Protein AF-A0A484Z7M9-F1 (afdb_monomer_lite)

pLDDT: mean 94.66, std 7.65, range [50.59, 98.5]

Structure (mmCIF, N/CA/C/O backbone):
data_AF-A0A484Z7M9-F1
#
_entry.id   AF-A0A484Z7M9-F1
#
loop_
_atom_site.group_PDB
_atom_site.id
_atom_site.type_symbol
_atom_site.label_atom_id
_atom_site.label_alt_id
_atom_site.label_comp_id
_atom_site.label_asym_id
_atom_site.label_entity_id
_atom_site.label_seq_id
_atom_site.pdbx_PDB_ins_code
_atom_site.Cartn_x
_atom_site.Cartn_y
_atom_site.Cartn_z
_atom_site.occupancy
_atom_site.B_iso_or_equiv
_atom_site.auth_seq_id
_atom_site.auth_comp_id
_atom_site.auth_asym_id
_atom_site.auth_atom_id
_atom_site.pdbx_PDB_model_num
ATOM 1 N N . MET A 1 1 ? -2.561 13.719 16.116 1.00 50.59 1 MET A N 1
ATOM 2 C CA . MET A 1 1 ? -3.793 12.902 16.050 1.00 50.59 1 MET A CA 1
ATOM 3 C C . MET A 1 1 ? -3.889 12.340 14.636 1.00 50.59 1 MET A C 1
ATOM 5 O O . MET A 1 1 ? -3.739 13.117 13.705 1.00 50.59 1 MET A O 1
ATOM 9 N N . ASN A 1 2 ? -3.981 11.017 14.457 1.00 84.31 2 ASN A N 1
ATOM 10 C CA . ASN A 1 2 ? -3.991 10.386 13.127 1.00 84.31 2 ASN A CA 1
ATOM 11 C C . ASN A 1 2 ? -5.441 10.292 12.620 1.00 84.31 2 ASN A C 1
ATOM 13 O O . ASN A 1 2 ? -6.235 9.561 13.210 1.00 84.31 2 ASN A O 1
ATOM 17 N N . ILE A 1 3 ? -5.773 11.017 11.545 1.00 94.62 3 ILE A N 1
ATOM 18 C CA . ILE A 1 3 ? -7.138 11.109 10.997 1.00 94.62 3 ILE A CA 1
ATOM 19 C C . ILE A 1 3 ? -7.727 9.741 10.628 1.00 94.62 3 ILE A C 1
ATOM 21 O O . ILE A 1 3 ? -8.921 9.525 10.805 1.00 94.62 3 ILE A O 1
ATOM 25 N N . LEU A 1 4 ? -6.905 8.787 10.175 1.00 96.56 4 LEU A N 1
ATOM 26 C CA . LEU A 1 4 ? -7.373 7.438 9.844 1.00 96.56 4 LEU A CA 1
ATOM 27 C C . LEU A 1 4 ? -7.882 6.714 11.092 1.00 96.56 4 LEU A C 1
ATOM 29 O O . LEU A 1 4 ? -8.935 6.083 11.057 1.00 96.56 4 LEU A O 1
ATOM 33 N N . ARG A 1 5 ? -7.165 6.854 12.213 1.00 96.12 5 ARG A N 1
ATOM 34 C CA . ARG A 1 5 ? -7.569 6.272 13.496 1.00 96.12 5 ARG A CA 1
ATOM 35 C C . ARG A 1 5 ? -8.865 6.904 13.997 1.00 96.12 5 ARG A C 1
ATOM 37 O O . ARG A 1 5 ? -9.790 6.168 14.306 1.00 96.12 5 ARG A O 1
ATOM 44 N N . GLU A 1 6 ? -8.958 8.230 13.994 1.00 96.19 6 GLU A N 1
ATOM 45 C CA . GLU A 1 6 ? -10.177 8.946 14.398 1.00 96.19 6 GLU A CA 1
ATOM 46 C C . GLU A 1 6 ? -11.389 8.521 13.551 1.00 96.19 6 GLU A C 1
ATOM 48 O O . GLU A 1 6 ? -12.427 8.129 14.076 1.00 96.19 6 GLU A O 1
ATOM 53 N N . ARG A 1 7 ? -11.259 8.506 12.217 1.00 96.69 7 ARG A N 1
ATOM 54 C CA . ARG A 1 7 ? -12.366 8.117 11.328 1.00 96.69 7 ARG A CA 1
ATOM 55 C C . ARG A 1 7 ? -12.761 6.648 11.470 1.00 96.69 7 ARG A C 1
ATOM 57 O O . ARG A 1 7 ? -13.936 6.331 11.299 1.00 96.69 7 ARG A O 1
ATOM 64 N N . SER A 1 8 ? -11.829 5.772 11.846 1.00 97.06 8 SER A N 1
ATOM 65 C CA . SER A 1 8 ? -12.110 4.347 12.078 1.00 97.06 8 SER A CA 1
ATOM 66 C C . SER A 1 8 ? -13.055 4.064 13.251 1.00 97.06 8 SER A C 1
ATOM 68 O O . SER A 1 8 ? -13.623 2.977 13.333 1.00 97.06 8 SER A O 1
ATOM 70 N N . GLU A 1 9 ? -13.212 5.015 14.173 1.00 96.81 9 GLU A N 1
ATOM 71 C CA . GLU A 1 9 ? -14.111 4.887 15.327 1.00 96.81 9 GLU A CA 1
ATOM 72 C C . GLU A 1 9 ? -15.564 5.225 14.961 1.00 96.81 9 GLU A C 1
ATOM 74 O O . GLU A 1 9 ? -16.494 4.771 15.626 1.00 96.81 9 GLU A O 1
ATOM 79 N N . HIS A 1 10 ? -15.763 5.976 13.873 1.00 96.62 10 HIS A N 1
ATOM 80 C CA . HIS A 1 10 ? -17.067 6.495 13.458 1.00 96.62 10 HIS A CA 1
ATOM 81 C C . HIS A 1 10 ? -17.624 5.857 12.181 1.00 96.62 10 HIS A C 1
ATOM 83 O O . HIS A 1 10 ? -18.822 5.970 11.928 1.00 96.62 10 HIS A O 1
ATOM 89 N N . ALA A 1 11 ? -16.784 5.217 11.367 1.00 97.62 11 ALA A N 1
ATOM 90 C CA . ALA A 1 11 ? -17.179 4.636 10.088 1.00 97.62 11 ALA A CA 1
ATOM 91 C C . ALA A 1 11 ? -17.016 3.113 10.077 1.00 97.62 11 ALA A C 1
ATOM 93 O O . ALA A 1 11 ? -16.027 2.581 10.576 1.00 97.62 11 ALA A O 1
ATOM 94 N N . ASP A 1 12 ? -17.942 2.410 9.425 1.00 98.31 12 ASP A N 1
ATOM 95 C CA . ASP A 1 12 ? -17.795 0.976 9.143 1.00 98.31 12 ASP A CA 1
ATOM 96 C C . ASP A 1 12 ? -16.882 0.716 7.935 1.00 98.31 12 ASP A C 1
ATOM 98 O O . ASP A 1 12 ? -16.205 -0.310 7.876 1.00 98.31 12 ASP A O 1
ATOM 102 N N . VAL A 1 13 ? -16.826 1.659 6.989 1.00 98.25 13 VAL A N 1
ATOM 103 C CA . VAL A 1 13 ? -15.975 1.596 5.794 1.00 98.25 13 VAL A CA 1
ATOM 104 C C . VAL A 1 13 ? -15.320 2.952 5.551 1.00 98.25 13 VAL A C 1
ATOM 106 O O . VAL A 1 13 ? -15.980 3.987 5.635 1.00 98.25 13 VAL A O 1
ATOM 109 N N . LEU A 1 14 ? -14.031 2.944 5.210 1.00 98.25 14 LEU A N 1
ATOM 110 C CA . LEU A 1 14 ? -13.279 4.125 4.785 1.00 98.25 14 LEU A CA 1
ATOM 111 C C . LEU A 1 14 ? -12.599 3.835 3.447 1.00 98.25 14 LEU A C 1
ATOM 113 O O . LEU A 1 14 ? -11.973 2.793 3.285 1.00 98.25 14 LEU A O 1
ATOM 117 N N . ILE A 1 15 ? -12.688 4.760 2.497 1.00 97.88 15 ILE A N 1
ATOM 118 C CA . ILE A 1 15 ? -11.971 4.661 1.223 1.00 97.88 15 ILE A CA 1
ATOM 119 C C . ILE A 1 15 ? -10.977 5.812 1.154 1.00 97.88 15 ILE A C 1
ATOM 121 O O . ILE A 1 15 ? -11.351 6.978 1.269 1.00 97.88 15 ILE A O 1
ATOM 125 N N . VAL A 1 16 ? -9.710 5.468 0.962 1.00 96.81 16 VAL A N 1
ATOM 126 C CA . VAL A 1 16 ? -8.611 6.398 0.731 1.00 96.81 16 VAL A CA 1
ATOM 127 C C . VAL A 1 16 ? -8.151 6.204 -0.708 1.00 96.81 16 VAL A C 1
ATOM 129 O O . VAL A 1 16 ? -7.833 5.092 -1.130 1.00 96.81 16 VAL A O 1
ATOM 132 N N . ASN A 1 17 ? -8.151 7.283 -1.482 1.00 95.38 17 ASN A N 1
ATOM 133 C CA . ASN A 1 17 ? -7.748 7.260 -2.881 1.00 95.38 17 ASN A CA 1
ATOM 134 C C . ASN A 1 17 ? -6.498 8.125 -3.083 1.00 95.38 17 ASN A C 1
ATOM 136 O O . ASN A 1 17 ? -6.451 9.262 -2.615 1.00 95.38 17 ASN A O 1
ATOM 140 N N . GLY A 1 18 ? -5.494 7.580 -3.774 1.00 94.31 18 GLY A N 1
ATOM 141 C CA . GLY A 1 18 ? -4.212 8.244 -4.013 1.00 94.31 18 GLY A CA 1
ATOM 142 C C . GLY A 1 18 ? -3.155 7.988 -2.933 1.00 94.31 18 GLY A C 1
ATOM 143 O O . GLY A 1 18 ? -3.416 7.380 -1.894 1.00 94.31 18 GLY A O 1
ATOM 144 N N . GLY A 1 19 ? -1.926 8.437 -3.204 1.00 95.25 19 GLY A N 1
ATOM 145 C CA . GLY A 1 19 ? -0.795 8.314 -2.279 1.00 95.25 19 GLY A CA 1
ATOM 146 C C . GLY A 1 19 ? -0.144 6.923 -2.230 1.00 95.25 19 GLY A C 1
ATOM 147 O O . GLY A 1 19 ? 0.440 6.573 -1.205 1.00 95.25 19 GLY A O 1
ATOM 148 N N . LEU A 1 20 ? -0.290 6.119 -3.291 1.00 96.44 20 LEU A N 1
ATOM 149 C CA . LEU A 1 20 ? 0.270 4.758 -3.431 1.00 96.44 20 LEU A CA 1
ATOM 150 C C . LEU A 1 20 ? 1.297 4.638 -4.568 1.00 96.44 20 LEU A C 1
ATOM 152 O O . LEU A 1 20 ? 1.713 3.537 -4.928 1.00 96.44 20 LEU A O 1
ATOM 156 N N . GLY A 1 21 ? 1.658 5.750 -5.198 1.00 94.62 21 GLY A N 1
ATOM 157 C CA . GLY A 1 21 ? 2.672 5.771 -6.237 1.00 94.62 21 GLY A CA 1
ATOM 158 C C . GLY A 1 21 ? 4.110 5.651 -5.699 1.00 94.62 21 GLY A C 1
ATOM 159 O O . GLY A 1 21 ? 4.353 5.388 -4.514 1.00 94.62 21 GLY A O 1
ATOM 160 N N . PRO A 1 22 ? 5.094 5.807 -6.597 1.00 94.88 22 PRO A N 1
ATOM 161 C CA . PRO A 1 22 ? 6.505 5.633 -6.281 1.00 94.88 22 PRO A CA 1
ATOM 162 C C . PRO A 1 22 ? 7.173 6.890 -5.699 1.00 94.88 22 PRO A C 1
ATOM 164 O O . PRO A 1 22 ? 8.363 6.835 -5.380 1.00 94.88 22 PRO A O 1
ATOM 167 N N . THR A 1 23 ? 6.490 8.037 -5.599 1.00 94.00 23 THR A N 1
ATOM 168 C CA . THR A 1 23 ? 7.132 9.297 -5.191 1.00 94.00 23 THR A CA 1
ATOM 169 C C . THR A 1 23 ? 7.182 9.443 -3.668 1.00 94.00 23 THR A C 1
ATOM 171 O O . THR A 1 23 ? 6.555 8.694 -2.918 1.00 94.00 23 THR A O 1
ATOM 174 N N . GLY A 1 24 ? 8.013 10.363 -3.167 1.00 91.06 24 GLY A N 1
ATOM 175 C CA . GLY A 1 24 ? 8.220 10.542 -1.722 1.00 91.06 24 GLY A CA 1
ATOM 176 C C . GLY A 1 24 ? 6.978 11.043 -0.972 1.00 91.06 24 GLY A C 1
ATOM 177 O O . GLY A 1 24 ? 6.825 10.758 0.210 1.00 91.06 24 GLY A O 1
ATOM 178 N N . ASP A 1 25 ? 6.086 11.741 -1.668 1.00 93.50 25 ASP A N 1
ATOM 179 C CA . ASP A 1 25 ? 4.805 12.261 -1.185 1.00 93.50 25 ASP A CA 1
ATOM 180 C C . ASP A 1 25 ? 3.659 11.231 -1.232 1.00 93.50 25 ASP A C 1
ATOM 182 O O . ASP A 1 25 ? 2.611 11.450 -0.622 1.00 93.50 25 ASP A O 1
ATOM 186 N N . ASP A 1 26 ? 3.866 10.065 -1.853 1.00 94.69 26 ASP A N 1
ATOM 187 C CA . ASP A 1 26 ? 2.942 8.933 -1.774 1.00 94.69 26 ASP A CA 1
ATOM 188 C C . ASP A 1 26 ? 3.039 8.234 -0.404 1.00 94.69 26 ASP A C 1
ATOM 190 O O . ASP A 1 26 ? 3.813 7.292 -0.209 1.00 94.69 26 ASP A O 1
ATOM 194 N N . LEU A 1 27 ? 2.285 8.727 0.581 1.00 95.94 27 LEU A N 1
ATOM 195 C CA . LEU A 1 27 ? 2.405 8.317 1.989 1.00 95.94 27 LEU A CA 1
ATOM 196 C C . LEU A 1 27 ? 1.235 7.470 2.518 1.00 95.94 27 LEU A C 1
ATOM 198 O O . LEU A 1 27 ? 1.215 7.152 3.707 1.00 95.94 27 LEU A O 1
ATOM 202 N N . SER A 1 28 ? 0.269 7.077 1.687 1.00 97.00 28 SER A N 1
ATOM 203 C CA . SER A 1 28 ? -0.969 6.436 2.158 1.00 97.00 28 SER A CA 1
ATOM 204 C C . SER A 1 28 ? -0.736 5.070 2.815 1.00 97.00 28 SER A C 1
ATOM 206 O O . SER A 1 28 ? -1.318 4.800 3.867 1.00 97.00 28 SER A O 1
ATOM 208 N N . ALA A 1 29 ? 0.156 4.234 2.267 1.00 97.31 29 ALA A N 1
ATOM 209 C CA . ALA A 1 29 ? 0.517 2.949 2.879 1.00 97.31 29 ALA A CA 1
ATOM 210 C C . ALA A 1 29 ? 1.162 3.136 4.261 1.00 97.31 29 ALA A C 1
ATOM 212 O O . ALA A 1 29 ? 0.746 2.518 5.245 1.00 97.31 29 ALA A O 1
ATOM 213 N N . LEU A 1 30 ? 2.123 4.060 4.360 1.00 97.12 30 LEU A N 1
ATOM 214 C CA . LEU A 1 30 ? 2.785 4.391 5.620 1.00 97.12 30 LEU A CA 1
ATOM 215 C C . LEU A 1 30 ? 1.799 4.972 6.643 1.00 97.12 30 LEU A C 1
ATOM 217 O O . LEU A 1 30 ? 1.846 4.612 7.820 1.00 97.12 30 LEU A O 1
ATOM 221 N N . ALA A 1 31 ? 0.889 5.847 6.209 1.00 97.31 31 ALA A N 1
ATOM 222 C CA . ALA A 1 31 ? -0.139 6.424 7.066 1.00 97.31 31 ALA A CA 1
ATOM 223 C C . ALA A 1 31 ? -1.070 5.343 7.637 1.00 97.31 31 ALA A C 1
ATOM 225 O O . ALA A 1 31 ? -1.386 5.393 8.829 1.00 97.31 31 ALA A O 1
ATOM 226 N N . ALA A 1 32 ? -1.453 4.351 6.826 1.00 97.75 32 ALA A N 1
ATOM 227 C CA . ALA A 1 32 ? -2.261 3.208 7.248 1.00 97.75 32 ALA A CA 1
ATOM 228 C C . ALA A 1 32 ? -1.533 2.336 8.283 1.00 97.75 32 ALA A C 1
ATOM 230 O O . ALA A 1 32 ? -2.078 2.070 9.357 1.00 97.75 32 ALA A O 1
ATOM 231 N N . ALA A 1 33 ? -0.281 1.960 8.004 1.00 97.88 33 ALA A N 1
ATOM 232 C CA . ALA A 1 33 ? 0.550 1.169 8.913 1.00 97.88 33 ALA A CA 1
ATOM 233 C C . ALA A 1 33 ? 0.759 1.896 10.256 1.00 97.88 33 ALA A C 1
ATOM 235 O O . ALA A 1 33 ? 0.508 1.343 11.328 1.00 97.88 33 ALA A O 1
ATOM 236 N N . THR A 1 34 ? 1.072 3.196 10.200 1.00 97.56 34 THR A N 1
ATOM 237 C CA . THR A 1 34 ? 1.210 4.066 11.380 1.00 97.56 34 THR A CA 1
ATOM 238 C C . THR A 1 34 ? -0.100 4.181 12.159 1.00 97.56 34 THR A C 1
ATOM 240 O O . THR A 1 34 ? -0.104 4.146 13.389 1.00 97.56 34 THR A O 1
ATOM 243 N N . ALA A 1 35 ? -1.236 4.315 11.465 1.00 97.12 35 ALA A N 1
ATOM 244 C CA . ALA A 1 35 ? -2.548 4.379 12.103 1.00 97.12 35 ALA A CA 1
ATOM 245 C C . ALA A 1 35 ? -2.867 3.093 12.854 1.00 97.12 35 ALA A C 1
ATOM 247 O O . ALA A 1 35 ? -3.425 3.169 13.946 1.00 97.12 35 ALA A O 1
ATOM 248 N N . LYS A 1 36 ? -2.483 1.941 12.304 1.00 96.25 36 LYS A N 1
ATOM 249 C CA . LYS A 1 36 ? 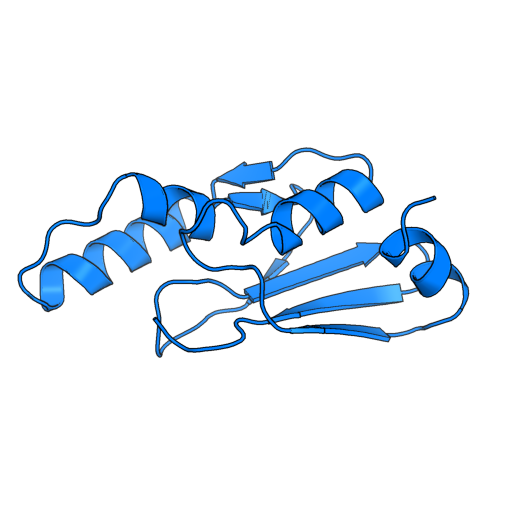-2.699 0.632 12.915 1.00 96.25 36 LYS A CA 1
ATOM 250 C C . LYS A 1 36 ? -1.670 0.277 13.993 1.00 96.25 36 LYS A C 1
ATOM 252 O O . LYS A 1 36 ? -1.998 -0.474 14.905 1.00 96.25 36 LYS A O 1
ATOM 257 N N . GLY A 1 37 ? -0.491 0.896 13.960 1.00 97.00 37 GLY A N 1
ATOM 258 C CA . GLY A 1 37 ? 0.610 0.599 14.877 1.00 97.00 37 GLY A CA 1
ATOM 259 C C . GLY A 1 37 ? 1.435 -0.608 14.432 1.00 97.00 37 GLY A C 1
ATOM 260 O O . GLY A 1 37 ? 1.935 -1.346 15.274 1.00 97.00 37 GLY A O 1
ATOM 261 N N . GLU A 1 38 ? 1.556 -0.819 13.120 1.00 97.69 38 GLU A N 1
ATOM 262 C CA . GLU A 1 38 ? 2.339 -1.903 12.523 1.00 97.69 38 GLU A CA 1
ATOM 263 C C . GLU A 1 38 ? 3.325 -1.379 11.472 1.00 97.69 38 GLU A C 1
ATOM 265 O O . GLU A 1 38 ? 3.300 -0.206 11.098 1.00 97.69 38 GLU A O 1
ATOM 270 N N . GLY A 1 39 ? 4.225 -2.255 11.026 1.00 97.94 39 GLY A N 1
ATOM 271 C CA . GLY A 1 39 ? 5.185 -1.955 9.969 1.00 97.94 39 GLY A CA 1
ATOM 272 C C . GLY A 1 39 ? 4.632 -2.219 8.570 1.00 97.94 39 GLY A C 1
ATOM 273 O O . GLY A 1 39 ? 3.621 -2.906 8.397 1.00 97.94 39 GLY A O 1
ATOM 274 N N . LEU A 1 40 ? 5.342 -1.695 7.573 1.00 98.25 40 LEU A N 1
ATOM 275 C CA . LEU A 1 40 ? 5.183 -2.122 6.189 1.00 98.25 40 LEU A CA 1
ATOM 276 C C . LEU A 1 40 ? 5.950 -3.426 5.962 1.00 98.25 40 LEU A C 1
ATOM 278 O O . LEU A 1 40 ? 7.053 -3.608 6.481 1.00 98.25 40 LEU A O 1
ATOM 282 N N . VAL A 1 41 ? 5.366 -4.313 5.169 1.00 98.25 41 VAL A N 1
ATOM 283 C CA . VAL A 1 41 ? 5.990 -5.540 4.683 1.00 98.25 41 VAL A CA 1
ATOM 284 C C . VAL A 1 41 ? 5.975 -5.530 3.168 1.00 98.25 41 VAL A C 1
ATOM 286 O O . VAL A 1 41 ? 5.028 -5.061 2.537 1.00 98.25 41 VAL A O 1
ATOM 289 N N . LEU A 1 42 ? 7.039 -6.059 2.582 1.00 98.06 42 LEU A N 1
ATOM 290 C CA . LEU A 1 42 ? 7.122 -6.208 1.145 1.00 98.06 42 LEU A CA 1
ATOM 291 C C . LEU A 1 42 ? 6.310 -7.420 0.691 1.00 98.06 42 LEU A C 1
ATOM 293 O O . LEU A 1 42 ? 6.554 -8.546 1.123 1.00 98.0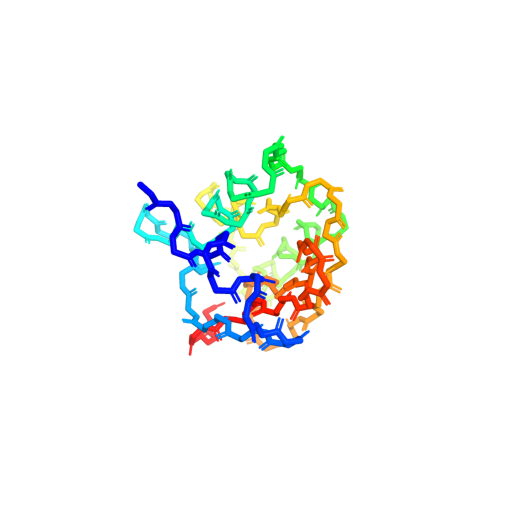6 42 LEU A O 1
ATOM 297 N N . HIS A 1 43 ? 5.390 -7.194 -0.235 1.00 97.88 43 HIS A N 1
ATOM 298 C CA . HIS A 1 43 ? 4.637 -8.250 -0.884 1.00 97.88 43 HIS A CA 1
ATOM 299 C C . HIS A 1 43 ? 5.412 -8.787 -2.097 1.00 97.88 43 HIS A C 1
ATOM 301 O O . HIS A 1 43 ? 5.254 -8.306 -3.221 1.00 97.88 43 HIS A O 1
ATOM 307 N N . GLU A 1 44 ? 6.248 -9.806 -1.878 1.00 97.50 44 GLU A N 1
ATOM 308 C CA . GLU A 1 44 ? 7.172 -10.356 -2.891 1.00 97.50 44 GLU A CA 1
ATOM 309 C C . GLU A 1 44 ? 6.475 -10.764 -4.201 1.00 97.50 44 GLU A C 1
ATOM 311 O O . GLU A 1 44 ? 6.969 -10.492 -5.294 1.00 97.50 44 GLU A O 1
ATOM 316 N N . ALA A 1 45 ? 5.275 -11.351 -4.124 1.00 96.19 45 ALA A N 1
ATOM 317 C CA . ALA A 1 45 ? 4.529 -11.734 -5.324 1.00 96.19 45 ALA A CA 1
ATOM 318 C C . ALA A 1 45 ? 4.058 -10.519 -6.148 1.00 96.19 45 ALA A C 1
ATOM 320 O O . ALA A 1 45 ? 3.985 -10.604 -7.375 1.00 96.19 45 ALA A O 1
ATOM 321 N N . TRP A 1 46 ? 3.788 -9.384 -5.489 1.00 97.19 46 TRP A N 1
ATOM 322 C CA . TRP A 1 46 ? 3.411 -8.145 -6.175 1.00 97.19 46 TRP A CA 1
ATOM 323 C C . TRP A 1 46 ? 4.638 -7.471 -6.773 1.00 97.19 46 TRP A C 1
ATOM 325 O O . TRP A 1 46 ? 4.602 -7.044 -7.922 1.00 97.19 46 TRP A O 1
ATOM 335 N N . LEU A 1 47 ? 5.755 -7.459 -6.040 1.00 97.56 47 LEU A N 1
ATOM 336 C CA . LEU A 1 47 ? 7.029 -6.981 -6.564 1.00 97.56 47 LEU A CA 1
ATOM 337 C C . LEU A 1 47 ? 7.404 -7.714 -7.861 1.00 97.56 47 LEU A C 1
ATOM 339 O O . LEU A 1 47 ? 7.700 -7.071 -8.864 1.00 97.56 47 LEU A O 1
ATOM 343 N N . ALA A 1 48 ? 7.284 -9.044 -7.884 1.00 96.94 48 ALA A N 1
ATOM 344 C CA . ALA A 1 48 ? 7.519 -9.836 -9.089 1.00 96.94 48 ALA A CA 1
ATOM 345 C C . ALA A 1 48 ? 6.539 -9.493 -10.232 1.00 96.94 48 ALA A C 1
ATOM 347 O O . ALA A 1 48 ? 6.908 -9.530 -11.406 1.00 96.94 48 ALA A O 1
ATOM 348 N N . GLN A 1 49 ? 5.282 -9.154 -9.922 1.00 96.12 49 GLN A N 1
ATOM 349 C CA . GLN A 1 49 ? 4.310 -8.684 -10.918 1.00 96.12 49 GLN A CA 1
ATOM 350 C C . GLN A 1 49 ? 4.690 -7.316 -11.487 1.00 96.12 49 GLN A C 1
ATOM 352 O O . GLN A 1 49 ? 4.600 -7.115 -12.697 1.00 96.12 49 GLN A O 1
ATOM 357 N N . MET A 1 50 ? 5.176 -6.407 -10.646 1.00 96.25 50 MET A N 1
ATOM 358 C CA . MET A 1 50 ? 5.685 -5.112 -11.082 1.00 96.25 50 MET A CA 1
ATOM 359 C C . MET A 1 50 ? 6.915 -5.264 -11.982 1.00 96.25 50 MET A C 1
ATOM 361 O O . MET A 1 50 ? 6.979 -4.648 -13.044 1.00 96.25 50 MET A O 1
ATOM 365 N N . GLU A 1 51 ? 7.867 -6.122 -11.619 1.00 96.62 51 GLU A N 1
ATOM 366 C CA . GLU A 1 51 ? 9.045 -6.403 -12.448 1.00 96.62 51 GLU A CA 1
ATOM 367 C C . GLU A 1 51 ? 8.652 -6.918 -13.838 1.00 96.62 51 GLU A C 1
ATOM 369 O O . GLU A 1 51 ? 9.165 -6.423 -14.847 1.00 96.62 51 GLU A O 1
ATOM 374 N N . ARG A 1 52 ? 7.677 -7.838 -13.909 1.00 95.81 52 ARG A N 1
ATOM 375 C CA . ARG A 1 52 ? 7.095 -8.294 -15.183 1.00 95.81 52 ARG A CA 1
ATOM 376 C C . ARG A 1 52 ? 6.446 -7.146 -15.955 1.00 95.81 52 ARG A C 1
ATOM 378 O O . ARG A 1 52 ? 6.746 -6.977 -17.133 1.00 95.81 52 ARG A O 1
ATOM 385 N N . PHE A 1 53 ? 5.640 -6.313 -15.293 1.00 95.06 53 PHE A N 1
ATOM 386 C CA . PHE A 1 53 ? 4.975 -5.163 -15.915 1.00 95.06 53 PHE A CA 1
ATOM 387 C C . PHE A 1 53 ? 5.966 -4.218 -16.615 1.00 95.06 53 PHE A C 1
ATOM 389 O O . PHE A 1 53 ? 5.691 -3.746 -17.724 1.00 95.06 53 PHE A O 1
ATOM 396 N N . PHE A 1 54 ? 7.117 -3.940 -15.991 1.00 95.88 54 PHE A N 1
ATOM 397 C CA . PHE A 1 54 ? 8.176 -3.123 -16.593 1.00 95.88 54 PHE A CA 1
ATOM 398 C C . PHE A 1 54 ? 8.913 -3.866 -17.714 1.00 95.88 54 PHE A C 1
ATOM 400 O O . PHE A 1 54 ? 9.118 -3.291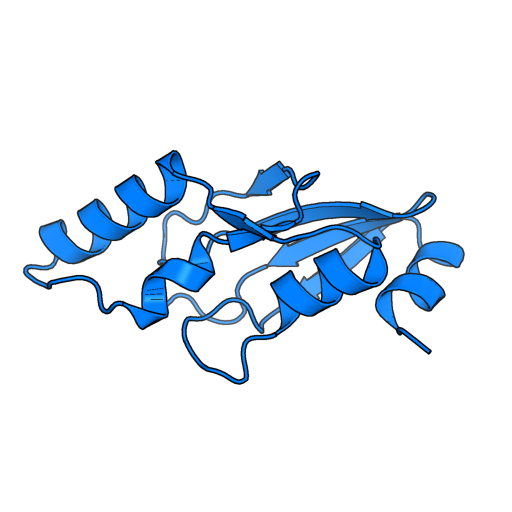 -18.788 1.00 95.88 54 PHE A O 1
ATOM 407 N N . SER A 1 55 ? 9.259 -5.138 -17.496 1.00 96.75 55 SER A N 1
ATOM 408 C CA . SER A 1 55 ? 9.975 -5.971 -18.468 1.00 96.75 55 SER A CA 1
ATOM 409 C C . SER A 1 55 ? 9.206 -6.133 -19.782 1.00 96.75 55 SER A C 1
ATOM 411 O O . SER A 1 55 ? 9.776 -5.912 -20.850 1.00 96.75 55 SER A O 1
ATOM 413 N N . GLU A 1 56 ? 7.900 -6.404 -19.720 1.00 95.88 56 GLU A N 1
ATOM 414 C CA . GLU A 1 56 ? 7.011 -6.510 -20.891 1.00 95.88 56 GLU A CA 1
ATOM 415 C C . GLU A 1 56 ? 6.949 -5.214 -21.714 1.00 95.88 56 GLU A C 1
ATOM 417 O O . GLU A 1 56 ? 6.643 -5.233 -22.904 1.00 95.88 56 GLU A O 1
ATOM 422 N N . ARG A 1 57 ? 7.269 -4.074 -21.092 1.00 95.00 57 ARG A N 1
ATOM 423 C CA . ARG A 1 57 ? 7.325 -2.749 -21.727 1.00 95.00 57 ARG A CA 1
ATOM 424 C C . ARG A 1 57 ? 8.741 -2.354 -22.156 1.00 95.00 57 ARG A C 1
ATOM 426 O O . ARG A 1 57 ? 8.959 -1.198 -22.511 1.00 95.00 57 ARG A O 1
ATOM 433 N N . GLY A 1 58 ? 9.705 -3.276 -22.098 1.00 96.88 58 GLY A N 1
ATOM 434 C CA . GLY A 1 58 ? 11.104 -3.023 -22.449 1.00 96.88 58 GLY A CA 1
ATOM 435 C C . GLY A 1 58 ? 11.809 -2.056 -21.494 1.00 96.88 58 GLY A C 1
ATOM 436 O O . GLY A 1 58 ? 12.732 -1.351 -21.900 1.00 96.88 58 GLY A O 1
ATOM 437 N N . ARG A 1 59 ? 11.355 -1.969 -20.237 1.00 96.06 59 ARG A N 1
ATOM 438 C CA . ARG A 1 59 ? 11.885 -1.052 -19.220 1.00 96.06 59 ARG A CA 1
ATOM 439 C C . ARG A 1 59 ? 12.411 -1.827 -18.016 1.00 96.06 59 ARG A C 1
ATOM 441 O O . ARG A 1 59 ? 11.906 -2.889 -17.674 1.00 96.06 59 ARG A O 1
ATOM 448 N N . VAL A 1 60 ? 13.399 -1.252 -17.336 1.00 95.88 60 VAL A N 1
ATOM 449 C CA . VAL A 1 60 ? 13.843 -1.712 -16.014 1.00 95.88 60 VAL A CA 1
ATOM 450 C C . VAL A 1 60 ? 13.052 -0.951 -14.952 1.00 95.88 60 VAL A C 1
ATOM 452 O O . VAL A 1 60 ? 12.892 0.268 -15.057 1.00 95.88 60 VAL A O 1
ATOM 455 N N . MET A 1 61 ? 12.540 -1.662 -13.948 1.00 96.81 61 MET A N 1
ATOM 456 C CA . MET A 1 61 ? 11.835 -1.057 -12.817 1.00 96.81 61 MET A CA 1
ATOM 457 C C . MET A 1 61 ? 12.794 -0.178 -12.004 1.00 96.81 61 MET A C 1
ATOM 459 O O . MET A 1 61 ? 13.884 -0.620 -11.638 1.00 96.81 61 MET A O 1
ATOM 463 N N . ALA A 1 62 ? 12.400 1.062 -11.702 1.00 96.38 62 ALA A N 1
ATOM 464 C CA . ALA A 1 62 ? 13.224 1.928 -10.867 1.00 96.38 62 ALA A CA 1
ATOM 465 C C . ALA A 1 62 ? 13.156 1.471 -9.396 1.00 96.38 62 ALA A C 1
ATOM 467 O O . ALA A 1 62 ? 12.100 1.019 -8.948 1.00 96.38 62 ALA A O 1
ATOM 468 N N . PRO A 1 63 ? 14.224 1.644 -8.594 1.00 96.25 63 PRO A N 1
ATOM 469 C CA . PRO A 1 63 ? 14.202 1.274 -7.176 1.00 96.25 63 PRO A CA 1
ATOM 470 C C . PRO A 1 63 ? 13.071 1.939 -6.381 1.00 96.25 63 PRO A C 1
ATOM 472 O O . PRO A 1 63 ? 12.524 1.334 -5.463 1.00 96.25 63 PRO A O 1
ATOM 475 N N . SER A 1 64 ? 12.673 3.158 -6.766 1.00 95.25 64 SER A N 1
ATOM 476 C CA . SER A 1 64 ? 11.556 3.882 -6.150 1.00 95.25 64 SER A CA 1
ATOM 477 C C . SER A 1 64 ? 10.205 3.193 -6.336 1.00 95.25 64 SER A C 1
ATOM 479 O O . SER A 1 64 ? 9.318 3.406 -5.522 1.00 95.25 64 SER A O 1
ATOM 481 N N . ASN A 1 65 ? 10.027 2.341 -7.350 1.00 96.25 65 ASN A N 1
ATOM 482 C CA . ASN A 1 65 ? 8.790 1.585 -7.531 1.00 96.25 65 ASN A CA 1
ATOM 483 C C . ASN A 1 65 ? 8.610 0.498 -6.460 1.00 96.25 65 ASN A C 1
ATOM 485 O O . ASN A 1 65 ? 7.478 0.154 -6.144 1.00 96.25 65 ASN A O 1
ATOM 489 N N . ARG A 1 66 ? 9.689 -0.004 -5.838 1.00 96.06 66 ARG A N 1
ATOM 490 C CA . ARG A 1 66 ? 9.616 -1.079 -4.829 1.00 96.06 66 ARG A CA 1
ATOM 491 C C . ARG A 1 66 ? 8.631 -0.773 -3.695 1.00 96.06 66 ARG A C 1
ATOM 493 O O . ARG A 1 66 ? 7.902 -1.670 -3.284 1.00 96.06 66 ARG A O 1
ATOM 500 N N . LYS A 1 67 ? 8.541 0.491 -3.254 1.00 95.31 67 LYS A N 1
ATOM 501 C CA . LYS A 1 67 ? 7.611 0.906 -2.186 1.00 95.31 67 LYS A CA 1
ATOM 502 C C . LYS A 1 67 ? 6.139 0.656 -2.522 1.00 95.31 67 LYS A C 1
ATOM 504 O O . LYS A 1 67 ? 5.318 0.560 -1.623 1.00 95.31 67 LYS A O 1
ATOM 509 N N . GLN A 1 68 ? 5.786 0.552 -3.803 1.00 96.44 68 GLN A N 1
ATOM 510 C CA . GLN A 1 68 ? 4.412 0.287 -4.235 1.00 96.44 68 GLN A CA 1
ATOM 511 C C . GLN A 1 68 ? 3.981 -1.168 -3.974 1.00 96.44 68 GLN A C 1
ATOM 513 O O . GLN A 1 68 ? 2.809 -1.494 -4.148 1.00 96.44 68 GLN A O 1
ATOM 518 N N . ALA A 1 69 ? 4.921 -2.031 -3.570 1.00 96.88 69 ALA A N 1
ATOM 519 C CA . ALA A 1 69 ? 4.683 -3.377 -3.060 1.00 96.88 69 ALA A CA 1
ATOM 520 C C . ALA A 1 69 ? 4.822 -3.462 -1.526 1.00 96.88 69 ALA A C 1
ATOM 522 O O . ALA A 1 69 ? 4.707 -4.551 -0.969 1.00 96.88 69 ALA A O 1
ATOM 523 N N . GLU A 1 70 ? 5.097 -2.351 -0.836 1.00 97.56 70 GLU A N 1
ATOM 524 C CA . GLU A 1 70 ? 5.203 -2.296 0.623 1.00 97.56 70 GLU A CA 1
ATOM 525 C C . GLU A 1 70 ? 3.853 -1.881 1.221 1.00 97.56 70 GLU A C 1
ATOM 527 O O . GLU A 1 70 ? 3.428 -0.729 1.110 1.00 97.56 70 GLU A O 1
ATOM 532 N N . ILE A 1 71 ? 3.166 -2.827 1.860 1.00 98.00 71 ILE A N 1
ATOM 533 C CA . ILE A 1 71 ? 1.823 -2.641 2.431 1.00 98.00 71 ILE A CA 1
ATOM 534 C C . ILE A 1 71 ? 1.832 -2.941 3.936 1.00 98.00 71 ILE A C 1
ATOM 536 O O . ILE A 1 71 ? 2.764 -3.588 4.414 1.00 98.00 71 ILE A O 1
ATOM 540 N N . PRO A 1 72 ? 0.847 -2.473 4.726 1.00 98.38 72 PRO A N 1
ATOM 541 C CA . PRO A 1 72 ? 0.780 -2.806 6.149 1.00 98.38 72 PRO A CA 1
ATOM 542 C C . PRO A 1 72 ? 0.795 -4.327 6.381 1.00 98.38 72 PRO A C 1
ATOM 544 O O . PRO A 1 72 ? 0.171 -5.071 5.628 1.00 98.38 72 PRO A O 1
ATOM 547 N N . ALA A 1 73 ? 1.500 -4.792 7.415 1.00 98.06 73 ALA A N 1
ATOM 548 C CA . ALA A 1 73 ? 1.726 -6.218 7.689 1.00 98.06 73 ALA A CA 1
ATOM 549 C C . ALA A 1 73 ? 0.456 -7.087 7.719 1.00 98.06 73 ALA A C 1
ATOM 551 O O . ALA A 1 73 ? 0.498 -8.268 7.384 1.00 98.06 73 ALA A O 1
ATOM 552 N N . SER A 1 74 ? -0.665 -6.512 8.146 1.00 97.75 74 SER A N 1
ATOM 553 C CA . SER A 1 74 ? -1.953 -7.199 8.263 1.00 97.75 74 SER A CA 1
ATOM 554 C C . SER A 1 74 ? -2.899 -6.955 7.084 1.00 97.75 74 SER A C 1
ATOM 556 O O . SER A 1 74 ? -4.066 -7.352 7.150 1.00 97.75 74 SER A O 1
ATOM 558 N N . ALA A 1 75 ? -2.446 -6.225 6.064 1.00 98.06 75 ALA A N 1
ATOM 559 C CA . ALA A 1 75 ? -3.276 -5.834 4.942 1.00 98.06 75 ALA A CA 1
ATOM 560 C C . ALA A 1 75 ? -3.509 -6.997 3.972 1.00 98.06 75 ALA A C 1
ATOM 562 O O . ALA A 1 75 ? -2.633 -7.827 3.731 1.00 98.06 75 ALA A O 1
A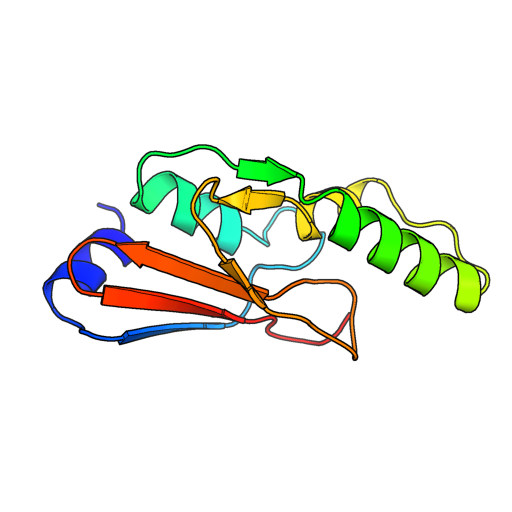TOM 563 N N . GLU A 1 76 ? -4.694 -7.007 3.375 1.00 98.00 76 GLU A N 1
ATOM 564 C CA . GLU A 1 76 ? -5.013 -7.850 2.230 1.00 98.00 76 GLU A CA 1
ATOM 565 C C . GLU A 1 76 ? -4.737 -7.060 0.950 1.00 98.00 76 GLU A C 1
ATOM 567 O O . GLU A 1 76 ? -5.197 -5.926 0.803 1.00 98.00 76 GLU A O 1
ATOM 572 N N . LEU A 1 77 ? -3.963 -7.635 0.031 1.00 97.56 77 LEU A N 1
ATOM 573 C CA . LEU A 1 77 ? -3.648 -6.991 -1.239 1.00 97.56 77 LEU A CA 1
ATOM 574 C C . LEU A 1 77 ? -4.890 -6.930 -2.137 1.00 97.56 77 LEU A C 1
ATOM 576 O O . LEU A 1 77 ? -5.625 -7.904 -2.272 1.00 97.56 77 LEU A O 1
ATOM 580 N N . VAL A 1 78 ? -5.084 -5.792 -2.799 1.00 96.25 78 VAL A N 1
ATOM 581 C CA . VAL A 1 78 ? -6.086 -5.611 -3.853 1.00 96.25 78 VAL A CA 1
ATOM 582 C C . VAL A 1 78 ? -5.347 -5.442 -5.177 1.00 96.25 78 VAL A C 1
ATOM 584 O O . VAL A 1 78 ? -4.565 -4.504 -5.347 1.00 96.25 78 VAL A O 1
ATOM 587 N N . ASP A 1 79 ? -5.588 -6.371 -6.102 1.00 93.06 79 ASP A N 1
ATOM 588 C CA . ASP A 1 79 ? -4.944 -6.392 -7.417 1.00 93.06 79 ASP A CA 1
ATOM 589 C C . ASP A 1 79 ? -5.229 -5.105 -8.214 1.00 93.06 79 ASP A C 1
ATOM 591 O O . ASP A 1 79 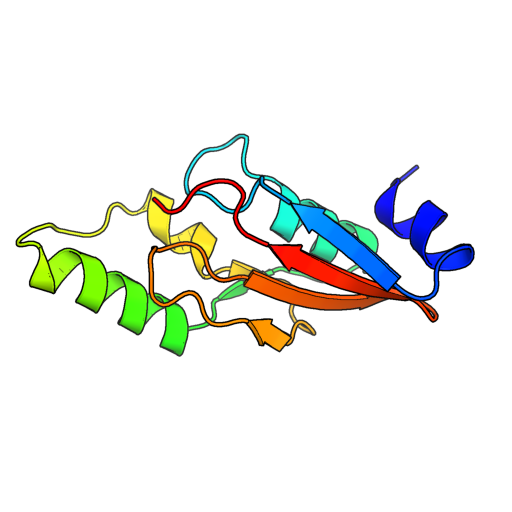? -6.298 -4.496 -8.114 1.00 93.06 79 ASP A O 1
ATOM 595 N N . ASN A 1 80 ? -4.252 -4.701 -9.023 1.00 92.12 80 ASN A N 1
ATOM 596 C CA . ASN A 1 80 ? -4.347 -3.588 -9.956 1.00 92.12 80 ASN A CA 1
ATOM 597 C C . ASN A 1 80 ? -3.830 -4.023 -11.340 1.00 92.12 80 ASN A C 1
ATOM 599 O O . ASN A 1 80 ? -2.639 -3.885 -11.626 1.00 92.12 80 ASN A O 1
ATOM 603 N N . PRO A 1 81 ? -4.708 -4.496 -12.239 1.00 88.12 81 PRO A N 1
ATOM 604 C CA . PRO A 1 81 ? -4.290 -5.010 -13.543 1.00 88.12 81 PRO A CA 1
ATOM 605 C C . PRO A 1 81 ? -3.846 -3.918 -14.532 1.00 88.12 81 PRO A C 1
ATOM 607 O O . PRO A 1 81 ? -3.313 -4.234 -15.594 1.00 88.12 81 PRO A O 1
ATOM 610 N N . VAL A 1 82 ? -4.079 -2.635 -14.229 1.00 88.25 82 VAL A N 1
ATOM 611 C CA . VAL A 1 82 ? -3.848 -1.516 -15.164 1.00 88.25 82 VAL A CA 1
ATOM 612 C C . VAL A 1 82 ? -2.665 -0.622 -14.784 1.00 88.25 82 VAL A C 1
ATOM 614 O O . VAL A 1 82 ? -2.376 0.332 -15.505 1.00 88.25 82 VAL A O 1
ATOM 617 N N . GLY A 1 83 ? -1.965 -0.906 -13.685 1.00 89.81 83 GLY A N 1
ATOM 618 C CA . GLY A 1 83 ? -0.829 -0.106 -13.231 1.00 89.81 83 GLY A CA 1
ATOM 619 C C . GLY A 1 83 ? 0.063 -0.837 -12.233 1.00 89.81 83 GLY A C 1
ATOM 620 O O . GLY A 1 83 ? -0.107 -2.018 -11.962 1.00 89.81 83 GLY A O 1
ATOM 621 N N . THR A 1 84 ? 1.036 -0.112 -11.691 1.00 93.06 84 THR A N 1
ATOM 622 C CA . THR A 1 84 ? 2.089 -0.677 -10.826 1.00 93.06 84 THR A CA 1
ATOM 623 C C . THR A 1 84 ? 1.768 -0.632 -9.331 1.00 93.06 84 THR A C 1
ATOM 625 O O . THR A 1 84 ? 2.226 -1.484 -8.572 1.00 93.06 84 THR A O 1
ATOM 628 N N . ALA A 1 85 ? 0.975 0.346 -8.887 1.00 93.81 85 ALA A N 1
ATOM 629 C CA . ALA A 1 85 ? 0.571 0.471 -7.487 1.00 93.81 85 ALA A CA 1
ATOM 630 C C . ALA A 1 85 ? -0.499 -0.564 -7.129 1.00 93.81 85 ALA A C 1
ATOM 632 O O . ALA A 1 85 ? -1.593 -0.493 -7.692 1.00 93.81 85 ALA A O 1
ATOM 633 N N . CYS A 1 86 ? -0.230 -1.474 -6.187 1.00 94.25 86 CYS A N 1
ATOM 634 C CA . CYS A 1 86 ? -1.305 -2.293 -5.624 1.00 94.25 86 CYS A CA 1
ATOM 635 C C . CYS A 1 86 ? -2.259 -1.422 -4.804 1.00 94.25 86 CYS A C 1
ATOM 637 O O . CYS A 1 86 ? -1.859 -0.416 -4.212 1.00 94.25 86 CYS A O 1
ATOM 639 N N . GLY A 1 87 ? -3.529 -1.816 -4.764 1.00 96.94 87 GLY A N 1
ATOM 640 C CA . GLY A 1 87 ? -4.399 -1.416 -3.670 1.00 96.94 87 GLY A CA 1
ATOM 641 C C . GLY A 1 87 ? -4.199 -2.347 -2.477 1.00 96.94 87 GLY A C 1
ATOM 642 O O . GLY A 1 87 ? -3.563 -3.397 -2.580 1.00 96.94 87 GLY A O 1
ATOM 643 N N . PHE A 1 88 ? -4.785 -1.996 -1.340 1.00 98.44 88 PHE A N 1
ATOM 644 C CA . PHE A 1 88 ? -4.880 -2.913 -0.207 1.00 98.44 88 PHE A CA 1
ATOM 645 C C . PHE A 1 88 ? -6.066 -2.571 0.692 1.00 98.44 88 PHE A C 1
ATOM 647 O O . PHE A 1 88 ? -6.564 -1.441 0.699 1.00 98.44 88 PHE A O 1
ATOM 654 N N . ALA A 1 89 ? -6.504 -3.550 1.475 1.00 98.50 89 ALA A N 1
ATOM 655 C CA . ALA A 1 89 ? -7.503 -3.388 2.512 1.00 98.50 89 ALA A CA 1
ATOM 656 C C . ALA A 1 89 ? -6.892 -3.660 3.889 1.00 98.50 89 ALA A C 1
ATOM 658 O O . ALA A 1 89 ? -6.124 -4.601 4.072 1.00 98.50 89 ALA A O 1
ATOM 659 N N . VAL A 1 90 ? -7.244 -2.847 4.882 1.00 98.06 90 VAL A N 1
ATOM 660 C CA . VAL A 1 90 ? -6.829 -3.055 6.272 1.00 98.06 90 VAL A CA 1
ATOM 661 C C . VAL A 1 90 ? -7.997 -2.785 7.207 1.00 98.06 90 VAL A C 1
ATOM 663 O O . VAL A 1 90 ? -8.731 -1.811 7.060 1.00 98.06 90 VAL A O 1
ATOM 666 N N . LYS A 1 91 ? -8.174 -3.653 8.202 1.00 98.12 91 LYS A N 1
ATOM 667 C CA . LYS A 1 91 ? -9.153 -3.430 9.267 1.00 98.12 91 LYS A CA 1
ATOM 668 C C . LYS A 1 91 ? -8.511 -2.686 10.433 1.00 98.12 91 LYS A C 1
ATOM 670 O O . LYS A 1 91 ? -7.489 -3.141 10.952 1.00 98.12 91 LYS A O 1
ATOM 675 N N . LEU A 1 92 ? -9.123 -1.589 10.868 1.00 97.19 92 LEU A N 1
ATOM 676 C CA . LEU A 1 92 ? -8.764 -0.864 12.089 1.00 97.19 92 LEU A CA 1
ATOM 677 C C . LEU A 1 92 ? -10.041 -0.603 12.888 1.00 97.19 92 LEU A C 1
ATOM 679 O O . LEU A 1 92 ? -11.009 -0.071 12.350 1.00 97.19 92 LEU A O 1
ATOM 683 N N . ASN A 1 93 ? -10.063 -0.996 14.164 1.00 96.00 93 ASN A N 1
ATOM 684 C CA . ASN A 1 93 ? -11.291 -1.051 14.961 1.00 96.00 93 ASN A CA 1
ATOM 685 C C . ASN A 1 93 ? -12.381 -1.883 14.243 1.00 96.00 93 ASN A C 1
ATOM 687 O O . ASN A 1 93 ? -12.131 -3.019 13.826 1.00 96.00 93 ASN A O 1
ATOM 691 N N . ARG A 1 94 ? -13.591 -1.329 14.088 1.00 96.06 94 ARG A N 1
ATOM 692 C CA . ARG A 1 94 ? -14.683 -1.926 13.296 1.00 96.06 94 ARG A CA 1
ATOM 693 C C . ARG A 1 94 ? -14.651 -1.531 11.815 1.00 96.06 94 ARG A C 1
ATOM 695 O O . ARG A 1 94 ? -15.377 -2.129 11.032 1.00 96.06 94 ARG A O 1
ATOM 702 N N . CYS A 1 95 ? -13.803 -0.572 11.449 1.00 98.44 95 CYS A N 1
ATOM 703 C CA . CYS A 1 95 ? -13.736 0.018 10.121 1.00 98.44 95 CYS A CA 1
ATOM 704 C C . CYS A 1 95 ? -12.896 -0.836 9.165 1.00 98.44 95 CYS A C 1
ATOM 706 O O . CYS A 1 95 ? -11.733 -1.141 9.452 1.00 98.44 95 CYS A O 1
ATOM 708 N N . LEU A 1 96 ? -13.464 -1.193 8.013 1.00 98.44 96 LEU A N 1
ATOM 709 C CA . LEU A 1 96 ? -12.718 -1.750 6.889 1.00 98.44 96 LEU A CA 1
ATOM 710 C C . LEU A 1 96 ? -12.244 -0.611 5.981 1.00 98.44 96 LEU A C 1
ATOM 712 O O . LEU A 1 96 ? -13.052 0.116 5.404 1.00 98.44 96 LEU A O 1
ATOM 716 N N . MET A 1 97 ? -10.930 -0.447 5.865 1.00 98.44 97 MET A N 1
ATOM 717 C CA . MET A 1 97 ? -10.326 0.625 5.082 1.00 98.44 97 MET A CA 1
ATOM 718 C C . MET A 1 97 ? -9.790 0.089 3.765 1.00 98.44 97 MET A C 1
ATOM 720 O O . MET A 1 97 ? -8.999 -0.849 3.776 1.00 98.44 97 MET A O 1
ATOM 724 N N . PHE A 1 98 ? -10.155 0.723 2.657 1.00 98.38 98 PHE A N 1
ATOM 725 C CA . PHE A 1 98 ? -9.617 0.440 1.332 1.00 98.38 98 PHE A CA 1
ATOM 726 C C . PHE A 1 98 ? -8.701 1.570 0.889 1.00 98.38 98 PHE A C 1
ATOM 728 O O . PHE A 1 98 ? -9.088 2.737 0.907 1.00 98.38 98 PHE A O 1
ATOM 735 N N . PHE A 1 99 ? -7.504 1.211 0.447 1.00 97.81 99 PHE A N 1
ATOM 736 C CA . PHE A 1 99 ? -6.526 2.119 -0.125 1.00 97.81 99 PHE A CA 1
ATOM 737 C C . PHE A 1 99 ? -6.403 1.805 -1.607 1.00 97.81 99 PHE A C 1
ATOM 739 O O . PHE A 1 99 ? -6.042 0.696 -1.995 1.00 97.81 99 PHE A O 1
ATOM 746 N N . THR A 1 100 ? -6.751 2.783 -2.437 1.00 95.88 100 THR A N 1
ATOM 747 C CA . THR A 1 100 ? -6.862 2.618 -3.888 1.00 95.88 100 THR A CA 1
ATOM 748 C C . THR A 1 100 ? -5.923 3.582 -4.613 1.00 95.88 100 THR A C 1
ATOM 750 O O . THR A 1 100 ? -5.769 4.730 -4.178 1.00 95.88 100 THR A O 1
ATOM 753 N N . PRO A 1 101 ? -5.282 3.165 -5.719 1.00 92.75 101 PRO A N 1
ATOM 754 C CA . PRO A 1 101 ? -4.475 4.069 -6.532 1.00 92.75 101 PRO A CA 1
ATOM 755 C C . PRO A 1 101 ? -5.314 5.234 -7.080 1.00 92.75 101 PRO A C 1
ATOM 757 O O . PRO A 1 101 ? -6.455 5.045 -7.498 1.00 92.75 101 PRO A O 1
ATOM 760 N N . GLY A 1 102 ? -4.751 6.446 -7.089 1.00 84.12 102 GLY A N 1
ATOM 761 C CA . GLY A 1 102 ? -5.446 7.638 -7.602 1.00 84.12 102 GLY A CA 1
ATOM 762 C C . GLY A 1 102 ? -5.369 7.776 -9.124 1.00 84.12 102 GLY A C 1
ATOM 763 O O . GLY A 1 102 ? -6.349 8.108 -9.784 1.00 84.12 102 GLY A O 1
ATOM 764 N N . ARG A 1 103 ? -4.205 7.469 -9.702 1.00 73.25 103 ARG A N 1
ATOM 765 C CA . ARG A 1 103 ? -3.990 7.376 -11.148 1.00 73.25 103 ARG A CA 1
ATOM 766 C C . ARG A 1 103 ? -3.196 6.109 -11.429 1.00 73.25 103 ARG A C 1
ATOM 768 O O . ARG A 1 103 ? -2.217 5.844 -10.738 1.00 73.25 103 ARG A O 1
ATOM 775 N N . ALA A 1 104 ? -3.610 5.343 -12.435 1.00 59.59 104 ALA A N 1
ATOM 776 C CA . ALA A 1 104 ? -2.803 4.239 -12.936 1.00 59.59 104 ALA A CA 1
ATOM 777 C C . ALA A 1 104 ? -1.493 4.804 -13.518 1.00 59.59 104 ALA A C 1
ATOM 779 O O . ALA A 1 104 ? -1.528 5.635 -14.431 1.00 59.59 104 ALA A O 1
ATOM 780 N N . VAL A 1 105 ? -0.364 4.397 -12.936 1.00 54.44 105 VAL A N 1
ATOM 781 C CA . VAL A 1 105 ? 1.010 4.671 -13.391 1.00 54.44 105 VAL 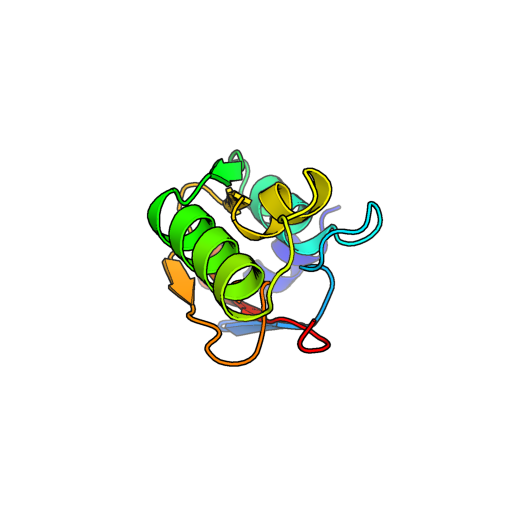A CA 1
ATOM 782 C C . VAL A 1 105 ? 1.726 3.373 -13.707 1.00 54.44 105 VAL A C 1
ATOM 784 O O . VAL A 1 105 ? 1.558 2.400 -12.928 1.00 54.44 105 VAL A O 1
#

Radius of gyration: 13.74 Å; chains: 1; bounding box: 32×25×38 Å

Secondary structure (DSSP, 8-state):
--HHHHHHHH-SEEEEES--SSSTT--HHHHHHHHHT--EEE-HHHHHHHHHHHHTTT-PPPGGGGGGGEEETTPEEE--TTSSPPEEEEEETTEEEEEE-SS--

Foldseek 3Di:
DQVVLVVLVVDLEAEAEALLALDPSSCPQVSVLVSQVFFWDAPVVLVVVLQVVQVVVVHGDDPSLSSLRTHGPQWDWADDPQASRIKIWDRDNSYIYTYYYNDHD

Sequence (105 aa):
MNILRERSEHADVLIVNGGLGPTGDDLSALAAATAKGEGLVLHEAWLAQMERFFSERGRVMAPSNRKQAEIPASAELVDNPVGTACGFAVKLNRCLMFFTPGRAV

Organism: NCBI:txid69218

InterPro domains:
  IPR001453 MoaB/Mog domain [PF00994] (4-103)
  IPR036425 MoaB/Mog-like domain superfamily [G3DSA:3.40.980.10] (1-104)
  IPR036425 MoaB/Mog-like domain superfamily [SSF53218] (3-103)
  IPR050101 Competence-damage inducible protein CinA [PTHR13939] (3-102)